Protein AF-A0A350I922-F1 (afdb_monomer_lite)

pLDDT: mean 71.96, std 15.29, range [31.44, 90.5]

Sequence (121 aa):
MNKIKLVAIILGLYGSNLAAQWDTKIIQKDSLYEVKLTETSDAYSIMIVYDGMIKEKAEEIKDSLDLIYNSKNNQLEEDFEMYNQEVEILSQQLKEAKAGKRKIERRIKRRDEKKVAKANK

Structure (mmCIF, N/CA/C/O backbone):
data_AF-A0A350I922-F1
#
_entry.id   AF-A0A350I922-F1
#
loop_
_atom_site.group_PDB
_atom_site.id
_atom_site.type_symbol
_atom_site.label_atom_id
_atom_site.label_alt_id
_atom_site.label_comp_id
_atom_site.label_asym_id
_atom_site.label_entity_id
_atom_site.label_seq_id
_atom_site.pdbx_PDB_ins_code
_atom_site.Cartn_x
_atom_site.Cartn_y
_atom_site.Cartn_z
_atom_site.occupancy
_atom_site.B_iso_or_equiv
_atom_site.auth_seq_id
_atom_site.auth_comp_id
_atom_site.auth_asym_id
_atom_site.auth_atom_id
_atom_site.pdbx_PDB_model_num
ATOM 1 N N . MET A 1 1 ? -26.116 -20.624 21.429 1.00 39.97 1 MET A N 1
ATOM 2 C CA . MET A 1 1 ? -24.954 -21.373 20.890 1.00 39.97 1 MET A CA 1
ATOM 3 C C . MET A 1 1 ? -24.820 -21.046 19.404 1.00 39.97 1 MET A C 1
ATOM 5 O O . MET A 1 1 ? -25.851 -20.991 18.753 1.00 39.97 1 MET A O 1
ATOM 9 N N . ASN A 1 2 ? -23.596 -20.817 18.905 1.00 34.28 2 ASN A N 1
ATOM 10 C CA . ASN A 1 2 ? -23.211 -20.421 17.526 1.00 34.28 2 ASN A CA 1
ATOM 11 C C . ASN A 1 2 ? -23.088 -18.915 17.194 1.00 34.28 2 ASN A C 1
ATOM 13 O O . ASN A 1 2 ? -23.556 -18.481 16.151 1.00 34.28 2 ASN A O 1
ATOM 17 N N . LYS A 1 3 ? -22.364 -18.131 18.008 1.00 38.25 3 LYS A N 1
ATOM 18 C CA . LYS A 1 3 ? -21.809 -16.826 17.568 1.00 38.25 3 LYS A CA 1
ATOM 19 C C . LYS A 1 3 ? -20.273 -16.797 17.439 1.00 38.25 3 LYS A C 1
ATOM 21 O O . LYS A 1 3 ? -19.710 -15.782 17.068 1.00 38.25 3 LYS A O 1
ATOM 26 N N . ILE A 1 4 ? -19.590 -17.921 17.685 1.00 36.34 4 ILE A N 1
ATOM 27 C CA . ILE A 1 4 ? -18.111 -17.993 17.724 1.00 36.34 4 ILE A CA 1
ATOM 28 C C . ILE A 1 4 ? -17.491 -18.368 16.355 1.00 36.34 4 ILE A C 1
ATOM 30 O O . ILE A 1 4 ? -16.286 -18.268 16.163 1.00 36.34 4 ILE A O 1
ATOM 34 N N . LYS A 1 5 ? -18.291 -18.739 15.343 1.00 31.44 5 LYS A N 1
ATOM 35 C CA . LYS A 1 5 ? -17.761 -19.207 14.044 1.00 31.44 5 LYS A CA 1
ATOM 36 C C . LYS A 1 5 ? -17.341 -18.108 13.052 1.00 31.44 5 LYS A C 1
ATOM 38 O O . LYS A 1 5 ? -16.814 -18.450 12.001 1.00 31.44 5 LYS A O 1
ATOM 43 N N . LEU A 1 6 ? -17.529 -16.820 13.357 1.00 41.19 6 LEU A N 1
ATOM 44 C CA . LEU A 1 6 ? -17.232 -15.743 12.397 1.00 41.19 6 LEU A CA 1
ATOM 45 C C . LEU A 1 6 ? -15.799 -15.184 12.484 1.00 41.19 6 LEU A C 1
ATOM 47 O O . LEU A 1 6 ? -15.370 -14.485 11.575 1.00 41.19 6 LEU A O 1
ATOM 51 N N . VAL A 1 7 ? -15.040 -15.516 13.535 1.00 41.34 7 VAL A N 1
ATOM 52 C CA . VAL A 1 7 ? -13.685 -14.966 13.753 1.00 41.34 7 VAL A CA 1
ATOM 53 C C . VAL A 1 7 ? -12.656 -15.563 12.780 1.00 41.34 7 VAL A C 1
ATOM 55 O O . VAL A 1 7 ? -11.724 -14.884 12.366 1.00 41.34 7 VAL A O 1
ATOM 58 N N . ALA A 1 8 ? -12.853 -16.809 12.336 1.00 35.12 8 ALA A N 1
ATOM 59 C CA . ALA A 1 8 ? -11.909 -17.495 11.449 1.00 35.12 8 ALA A CA 1
ATOM 60 C C . ALA A 1 8 ? -12.021 -17.086 9.967 1.00 35.12 8 ALA A C 1
ATOM 62 O O . ALA A 1 8 ? -11.084 -17.301 9.206 1.00 35.12 8 ALA A O 1
ATOM 63 N N . ILE A 1 9 ? -13.141 -16.485 9.546 1.00 38.31 9 ILE A N 1
ATOM 64 C CA . ILE A 1 9 ? -13.348 -16.074 8.144 1.00 38.31 9 ILE A CA 1
ATOM 65 C C . ILE A 1 9 ? -12.682 -14.718 7.857 1.00 38.31 9 ILE A C 1
ATOM 67 O O . ILE A 1 9 ? -12.364 -14.419 6.709 1.00 38.31 9 ILE A O 1
ATOM 71 N N . ILE A 1 10 ? -12.373 -13.937 8.896 1.00 45.19 10 ILE A N 1
ATOM 72 C CA . ILE A 1 10 ? -11.740 -12.620 8.758 1.00 45.19 10 ILE A CA 1
ATOM 73 C C . ILE A 1 10 ? -10.307 -12.755 8.211 1.00 45.19 10 ILE A C 1
ATOM 75 O O . ILE A 1 10 ? -9.912 -11.950 7.382 1.00 45.19 10 ILE A O 1
ATOM 79 N N . LEU A 1 11 ? -9.585 -13.843 8.527 1.00 43.09 11 LEU A N 1
ATOM 80 C CA . LEU A 1 11 ? -8.253 -14.153 7.969 1.00 43.09 11 LEU A CA 1
ATOM 81 C C . LEU A 1 11 ? -8.232 -14.527 6.477 1.00 43.09 11 LEU A C 1
ATOM 83 O O . LEU A 1 11 ? -7.165 -14.509 5.872 1.00 43.09 11 LEU A O 1
ATOM 87 N N . GLY A 1 12 ? -9.382 -14.836 5.869 1.00 38.31 12 GLY A N 1
ATOM 88 C CA . GLY A 1 12 ? -9.463 -15.307 4.481 1.00 38.31 12 GLY A CA 1
ATOM 89 C C . GLY A 1 12 ? -9.820 -14.245 3.437 1.00 38.31 12 GLY A C 1
ATOM 90 O O . GLY A 1 12 ? -9.725 -14.530 2.248 1.00 38.31 12 GLY A O 1
ATOM 91 N N . LEU A 1 13 ? -10.233 -13.042 3.853 1.00 43.31 13 LEU A N 1
ATOM 92 C CA . LEU A 1 13 ? -10.665 -11.958 2.953 1.00 43.31 13 LEU A CA 1
ATOM 93 C C . LEU A 1 13 ? -9.639 -10.820 2.827 1.00 43.31 13 LEU A C 1
ATOM 95 O O . LEU A 1 13 ? -9.957 -9.774 2.270 1.00 43.31 13 LEU A O 1
ATOM 99 N N . TYR A 1 14 ? -8.403 -11.027 3.294 1.00 47.88 14 TYR A N 1
ATOM 100 C CA . TYR A 1 14 ? -7.290 -10.079 3.164 1.00 47.88 14 TYR A CA 1
ATOM 101 C C . TYR A 1 14 ? -6.746 -10.051 1.724 1.00 47.88 14 TYR A C 1
ATOM 103 O O . TYR A 1 14 ? -5.622 -10.459 1.438 1.00 47.88 14 TYR A O 1
ATOM 111 N N . GLY A 1 15 ? -7.594 -9.621 0.793 1.00 41.69 15 GLY A N 1
ATOM 112 C CA . GLY A 1 15 ? -7.279 -9.447 -0.614 1.00 41.69 15 GLY A CA 1
ATOM 113 C C . GLY A 1 15 ? -6.962 -7.991 -0.944 1.00 41.69 15 GLY A C 1
ATOM 114 O O . GLY A 1 15 ? -7.857 -7.190 -1.184 1.00 41.69 15 GLY A O 1
ATOM 115 N N . SER A 1 16 ? -5.671 -7.702 -1.109 1.00 43.81 16 SER A N 1
ATOM 116 C CA . SER A 1 16 ? -5.138 -6.847 -2.188 1.00 43.81 16 SER A CA 1
ATOM 117 C C . SER A 1 16 ? -5.396 -5.329 -2.222 1.00 43.81 16 SER A C 1
ATOM 119 O O . SER A 1 16 ? -5.010 -4.717 -3.215 1.00 43.81 16 SER A O 1
ATOM 121 N N . ASN A 1 17 ? -5.938 -4.677 -1.189 1.00 47.31 17 ASN A N 1
ATOM 122 C CA . ASN A 1 17 ? -6.054 -3.209 -1.204 1.00 47.31 17 ASN A CA 1
ATOM 123 C C . ASN A 1 17 ? -4.970 -2.529 -0.364 1.00 47.31 17 ASN A C 1
ATOM 125 O O . ASN A 1 17 ? -5.038 -2.455 0.858 1.00 47.31 17 ASN A O 1
ATOM 129 N N . LEU A 1 18 ? -3.979 -1.993 -1.071 1.00 50.19 18 LEU A N 1
ATOM 130 C CA . LEU A 1 18 ? -2.792 -1.319 -0.542 1.00 50.19 18 LEU A CA 1
ATOM 131 C C . LEU A 1 18 ? -3.076 0.012 0.195 1.00 50.19 18 LEU A C 1
ATOM 133 O O . LEU A 1 18 ? -2.155 0.615 0.731 1.00 50.19 18 LEU A O 1
ATOM 137 N N . ALA A 1 19 ? -4.335 0.460 0.228 1.00 52.69 19 ALA A N 1
ATOM 138 C CA . ALA A 1 19 ? -4.786 1.700 0.868 1.00 52.69 19 ALA A CA 1
ATOM 139 C C . ALA A 1 19 ? -5.855 1.463 1.954 1.00 52.69 19 ALA A C 1
ATOM 141 O O . ALA A 1 19 ? -6.611 2.373 2.287 1.00 52.69 19 ALA A O 1
ATOM 142 N N . ALA A 1 20 ? -5.976 0.238 2.477 1.00 59.56 20 ALA A N 1
ATOM 143 C CA . ALA A 1 20 ? -6.940 -0.054 3.532 1.00 59.56 20 ALA A CA 1
ATOM 144 C C . ALA A 1 20 ? -6.588 0.720 4.819 1.00 59.56 20 ALA A C 1
ATOM 146 O O . ALA A 1 20 ? -5.627 0.386 5.512 1.00 59.56 20 ALA A O 1
ATOM 147 N N . GLN A 1 21 ? -7.372 1.752 5.142 1.00 67.81 21 GLN A N 1
ATOM 148 C CA . GLN A 1 21 ? -7.256 2.505 6.389 1.00 67.81 21 GLN A CA 1
ATOM 149 C C . GLN A 1 21 ? -8.142 1.865 7.461 1.00 67.81 21 GLN A C 1
ATOM 151 O O . GLN A 1 21 ? -9.340 1.655 7.247 1.00 67.81 21 GLN A O 1
ATOM 156 N N . TRP A 1 22 ? -7.552 1.582 8.622 1.00 72.56 22 TRP A N 1
ATOM 157 C CA . TRP A 1 22 ? -8.232 0.957 9.755 1.00 72.56 22 TRP A CA 1
ATOM 158 C C . TRP A 1 22 ? -8.534 1.992 10.844 1.00 72.56 22 TRP A C 1
ATOM 160 O O . TRP A 1 22 ? -7.672 2.792 11.200 1.00 72.56 22 TRP A O 1
ATOM 170 N N . ASP A 1 23 ? -9.759 1.976 11.372 1.00 77.62 23 ASP A N 1
ATOM 171 C CA . ASP A 1 23 ? -10.200 2.823 12.488 1.00 77.62 23 ASP A CA 1
ATOM 172 C C . ASP A 1 23 ? -10.910 1.972 13.547 1.00 77.62 23 ASP A C 1
ATOM 174 O O . ASP A 1 23 ? -11.892 1.279 13.248 1.00 77.62 23 ASP A O 1
ATOM 178 N N . THR A 1 24 ? -10.422 2.043 14.788 1.00 77.56 24 THR A N 1
ATOM 179 C CA . THR A 1 24 ? -10.970 1.309 15.934 1.00 77.56 24 THR A CA 1
ATOM 180 C C . THR A 1 24 ? -11.626 2.277 16.917 1.00 77.56 24 THR A C 1
ATOM 182 O O . THR A 1 24 ? -10.987 3.187 17.445 1.00 77.56 24 THR A O 1
ATOM 185 N N . LYS A 1 25 ? -12.909 2.065 17.226 1.00 81.56 25 LYS A N 1
ATOM 186 C CA . LYS A 1 25 ? -13.694 2.917 18.134 1.00 81.56 25 LYS A CA 1
ATOM 187 C C . LYS A 1 25 ? -14.404 2.102 19.202 1.00 81.56 25 LYS A C 1
ATOM 189 O O . LYS A 1 25 ? -15.034 1.096 18.898 1.00 81.56 25 LYS A O 1
ATOM 194 N N . ILE A 1 26 ? -14.374 2.588 20.440 1.00 81.56 26 ILE A N 1
ATOM 195 C CA . ILE A 1 26 ? -15.194 2.058 21.534 1.00 81.56 26 ILE A CA 1
ATOM 196 C C . ILE A 1 26 ? -16.466 2.901 21.641 1.00 81.56 26 ILE A C 1
ATOM 198 O O . ILE A 1 26 ? -16.405 4.129 21.646 1.00 81.56 26 ILE A O 1
ATOM 202 N N . ILE A 1 27 ? -17.621 2.249 21.738 1.00 84.44 27 ILE A N 1
ATOM 203 C CA . ILE A 1 27 ? -18.927 2.891 21.888 1.00 84.44 27 ILE A CA 1
ATOM 204 C C . ILE A 1 27 ? -19.608 2.322 23.123 1.00 84.44 27 ILE A C 1
ATOM 206 O O . ILE A 1 27 ? -19.756 1.112 23.251 1.00 84.44 27 ILE A O 1
ATOM 210 N N . GLN A 1 28 ? -20.049 3.192 24.025 1.00 81.00 28 GLN A N 1
ATOM 211 C CA . GLN A 1 28 ? -20.859 2.778 25.163 1.00 81.00 28 GLN A CA 1
ATOM 212 C C . GLN A 1 28 ? -22.328 2.648 24.737 1.00 81.00 28 GLN A C 1
ATOM 214 O O . GLN A 1 28 ? -22.899 3.585 24.177 1.00 81.00 28 GLN A O 1
ATOM 219 N N . LYS A 1 29 ? -22.942 1.501 25.032 1.00 78.94 29 LYS A N 1
ATOM 220 C CA . LYS A 1 29 ? -24.389 1.283 24.962 1.00 78.94 29 LYS A CA 1
ATOM 221 C C . LYS A 1 29 ? -24.893 0.805 26.313 1.00 78.94 29 LYS A C 1
ATOM 223 O O . LYS A 1 29 ? -24.559 -0.289 26.764 1.00 78.94 29 LYS A O 1
ATOM 228 N N . ASP A 1 30 ? -25.718 1.633 26.939 1.00 81.75 30 ASP A N 1
ATOM 229 C CA . ASP A 1 30 ? -26.249 1.404 28.280 1.00 81.75 30 ASP A CA 1
ATOM 230 C C . ASP A 1 30 ? -25.112 1.162 29.297 1.00 81.75 30 ASP A C 1
ATOM 232 O O . ASP A 1 30 ? -24.338 2.074 29.610 1.00 81.75 30 ASP A O 1
ATOM 236 N N . SER A 1 31 ? -24.987 -0.071 29.796 1.00 77.19 31 SER A N 1
ATOM 237 C CA . SER A 1 31 ? -23.960 -0.511 30.754 1.00 77.19 31 SER A CA 1
ATOM 238 C C . SER A 1 31 ? -22.837 -1.341 30.124 1.00 77.19 31 SER A C 1
ATOM 240 O O . SER A 1 31 ? -21.956 -1.817 30.837 1.00 77.19 31 SER A O 1
ATOM 242 N N . LEU A 1 32 ? -22.876 -1.548 28.807 1.00 80.88 32 LEU A N 1
ATOM 243 C CA . LEU A 1 32 ? -21.912 -2.349 28.063 1.00 80.88 32 LEU A CA 1
ATOM 244 C C . LEU A 1 32 ? -21.196 -1.499 27.011 1.00 80.88 32 LEU A C 1
ATOM 246 O O . LEU A 1 32 ? -21.636 -0.416 26.626 1.00 80.88 32 LEU A O 1
ATOM 250 N N . TYR A 1 33 ? -20.064 -2.006 26.550 1.00 81.00 33 TYR A N 1
ATOM 251 C CA . TYR A 1 33 ? -19.219 -1.384 25.546 1.00 81.00 33 TYR A CA 1
ATOM 252 C C . TYR A 1 33 ? -19.203 -2.248 24.285 1.00 81.00 33 TYR A C 1
ATOM 254 O O . TYR A 1 33 ? -19.290 -3.477 24.342 1.00 81.00 33 TYR A O 1
ATOM 262 N N . GLU A 1 34 ? -19.114 -1.585 23.141 1.00 81.94 34 GLU A N 1
ATOM 263 C CA . GLU A 1 34 ? -18.947 -2.177 21.821 1.00 81.94 34 GLU A CA 1
ATOM 264 C C . GLU A 1 34 ? -17.622 -1.692 21.234 1.00 81.94 34 GLU A C 1
ATOM 266 O O . GLU A 1 34 ? -17.305 -0.506 21.332 1.00 81.94 34 GLU A O 1
ATOM 271 N N . VAL A 1 35 ? -16.868 -2.578 20.586 1.00 75.12 35 VAL A N 1
ATOM 272 C CA . VAL A 1 35 ? -15.699 -2.193 19.785 1.00 75.12 35 VAL A CA 1
ATOM 273 C C . VAL A 1 35 ? -16.086 -2.280 18.320 1.00 75.12 35 VAL A C 1
ATOM 275 O O . VAL A 1 35 ? -16.504 -3.334 17.840 1.00 75.12 35 VAL A O 1
ATOM 278 N N . LYS A 1 36 ? -15.960 -1.167 17.606 1.00 78.62 36 LYS A N 1
ATOM 279 C CA . LYS A 1 36 ? -16.164 -1.083 16.165 1.00 78.62 36 LYS A CA 1
ATOM 280 C C . LYS A 1 36 ? -14.825 -0.966 15.474 1.00 78.62 36 LYS A C 1
ATOM 282 O O . LYS A 1 36 ? -14.071 -0.041 15.752 1.00 78.62 36 LYS A O 1
ATOM 287 N N . LEU A 1 37 ? -14.585 -1.878 14.550 1.00 76.12 37 LEU A N 1
ATOM 288 C CA . LEU A 1 37 ? -13.458 -1.846 13.641 1.00 76.12 37 LEU A CA 1
ATOM 289 C C . LEU A 1 37 ? -13.985 -1.548 12.241 1.00 76.12 37 LEU A C 1
ATOM 291 O O . LEU A 1 37 ? -14.870 -2.255 11.751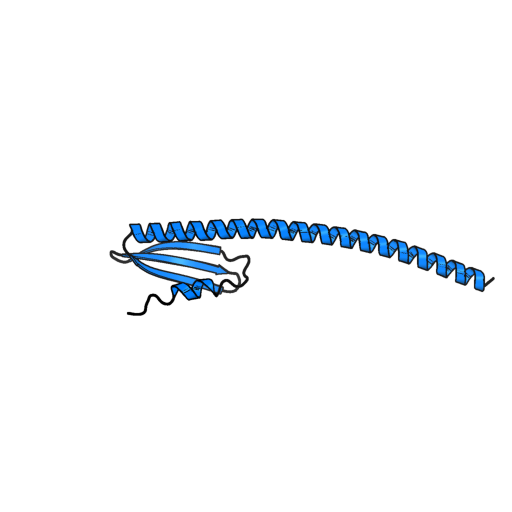 1.00 76.12 37 LEU A O 1
ATOM 295 N N . THR A 1 38 ? -13.447 -0.507 11.620 1.00 77.62 38 THR A N 1
ATOM 296 C CA . THR A 1 38 ? -13.801 -0.108 10.258 1.00 77.62 38 THR A CA 1
ATOM 297 C C . THR A 1 38 ? -12.572 -0.218 9.370 1.00 77.62 38 THR A C 1
ATOM 299 O O . THR A 1 38 ? -11.569 0.435 9.637 1.00 77.62 38 THR A O 1
ATOM 302 N N . GLU A 1 39 ? -12.663 -1.023 8.317 1.00 74.12 39 GLU A N 1
ATOM 303 C CA . GLU A 1 39 ? -11.713 -1.046 7.207 1.00 74.12 39 GLU A CA 1
ATOM 304 C C . GLU A 1 39 ? -12.292 -0.192 6.084 1.00 74.12 39 GLU A C 1
ATOM 306 O O . GLU A 1 39 ? -13.387 -0.477 5.593 1.00 74.12 39 GLU A O 1
ATOM 311 N N . THR A 1 40 ? -11.583 0.857 5.681 1.00 69.06 40 THR A N 1
ATOM 312 C CA . THR A 1 40 ? -11.966 1.695 4.543 1.00 69.06 40 THR A CA 1
ATOM 313 C C . THR A 1 40 ? -10.973 1.470 3.418 1.00 69.06 40 THR A C 1
ATOM 315 O O . THR A 1 40 ? -9.788 1.731 3.590 1.00 69.06 40 THR A O 1
ATOM 318 N N . SER A 1 41 ? -11.454 0.998 2.271 1.00 66.25 41 SER A N 1
ATOM 319 C CA . SER A 1 41 ? -10.683 0.921 1.029 1.00 66.25 41 SER A CA 1
ATOM 320 C C . SER A 1 41 ? -11.376 1.721 -0.072 1.00 66.25 41 SER A C 1
ATOM 322 O O . SER A 1 41 ? -12.564 2.033 0.038 1.00 66.25 41 SER A O 1
ATOM 324 N N . ASP A 1 42 ? -10.664 1.984 -1.168 1.00 59.34 42 ASP A N 1
ATOM 325 C CA . ASP A 1 42 ? -11.203 2.691 -2.340 1.00 59.34 42 ASP A CA 1
ATOM 326 C C . ASP A 1 42 ? -12.438 2.008 -2.963 1.00 59.34 42 ASP A C 1
ATOM 328 O O . ASP A 1 42 ? -13.222 2.653 -3.658 1.00 59.34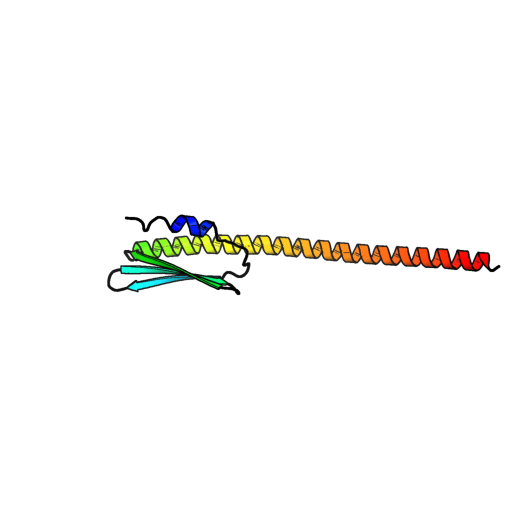 42 ASP A O 1
ATOM 332 N N . ALA A 1 43 ? -12.624 0.704 -2.725 1.00 55.94 43 ALA A N 1
ATOM 333 C CA . ALA A 1 43 ? -13.676 -0.100 -3.346 1.00 55.94 43 ALA A CA 1
ATOM 334 C C . ALA A 1 43 ? -14.819 -0.487 -2.391 1.00 55.94 43 ALA A C 1
ATOM 336 O O . ALA A 1 43 ? -15.937 -0.741 -2.842 1.00 55.94 43 ALA A O 1
ATOM 337 N N . TYR A 1 44 ? -14.555 -0.577 -1.087 1.00 55.53 44 TYR A N 1
ATOM 338 C CA . TYR A 1 44 ? -15.535 -1.018 -0.094 1.00 55.53 44 TYR A CA 1
ATOM 339 C C . TYR A 1 44 ? -15.142 -0.593 1.325 1.00 55.53 44 TYR A C 1
ATOM 341 O O . TYR A 1 44 ? -13.962 -0.397 1.627 1.00 55.53 44 TYR A O 1
ATOM 349 N N . SER A 1 45 ? -16.135 -0.540 2.218 1.00 60.31 45 SER A N 1
ATOM 350 C CA . SER A 1 45 ? -15.921 -0.412 3.663 1.00 60.31 45 SER A CA 1
ATOM 351 C C . SER A 1 45 ? -16.468 -1.636 4.398 1.00 60.31 45 SER A C 1
ATOM 353 O O . SER A 1 45 ? -17.640 -1.979 4.233 1.00 60.31 45 SER A O 1
ATOM 355 N N . ILE A 1 46 ? -15.638 -2.286 5.217 1.00 69.62 46 ILE A N 1
ATOM 356 C CA . ILE A 1 46 ? -16.044 -3.403 6.085 1.00 69.62 46 ILE A CA 1
ATOM 357 C C . ILE A 1 46 ? -16.146 -2.888 7.520 1.00 69.62 46 ILE A C 1
ATOM 359 O O . ILE A 1 46 ? -15.232 -2.241 8.021 1.00 69.62 46 ILE A O 1
ATOM 363 N N . MET A 1 47 ? -17.258 -3.193 8.196 1.00 70.81 47 MET A N 1
ATOM 364 C CA . MET A 1 47 ? -17.463 -2.875 9.610 1.00 70.81 47 MET A CA 1
ATOM 365 C C . MET A 1 47 ? -17.644 -4.162 10.412 1.00 70.81 47 MET A C 1
ATOM 367 O O . MET A 1 47 ? -18.568 -4.935 10.155 1.00 70.81 47 MET A O 1
ATOM 371 N N . ILE A 1 48 ? -16.791 -4.363 11.413 1.00 71.88 48 ILE A N 1
ATOM 372 C CA . ILE A 1 48 ? -16.889 -5.461 12.378 1.00 71.88 48 ILE A CA 1
ATOM 373 C C . ILE A 1 48 ? -17.247 -4.862 13.737 1.00 71.88 48 ILE A C 1
ATOM 375 O O . ILE A 1 48 ? -16.619 -3.905 14.190 1.00 71.88 48 ILE A O 1
ATOM 379 N N . VAL A 1 49 ? -18.272 -5.419 14.384 1.00 71.31 49 VAL A N 1
ATOM 380 C CA . VAL A 1 49 ? -18.745 -4.973 15.699 1.00 71.31 49 VAL A CA 1
ATOM 381 C C . VAL A 1 49 ? -18.588 -6.111 16.696 1.00 71.31 49 VAL A C 1
ATOM 383 O O . VAL A 1 49 ? -19.167 -7.181 16.517 1.00 71.31 49 VAL A O 1
ATOM 386 N N . TYR A 1 50 ? -17.821 -5.860 17.751 1.00 76.19 50 TYR A N 1
ATOM 387 C CA . TYR A 1 50 ? -17.745 -6.709 18.932 1.00 76.19 50 TYR A CA 1
ATOM 388 C C . TYR A 1 50 ? -18.687 -6.115 19.977 1.00 76.19 50 TYR A C 1
ATOM 390 O O . TYR A 1 50 ? -18.464 -4.990 20.425 1.00 76.19 50 TYR A O 1
ATOM 398 N N . ASP A 1 51 ? -19.759 -6.823 20.321 1.00 73.81 51 ASP A N 1
ATOM 399 C CA . ASP A 1 51 ? -20.843 -6.314 21.157 1.00 73.81 51 ASP A CA 1
ATOM 400 C C . ASP A 1 51 ? -20.805 -6.855 22.593 1.00 73.81 51 ASP A C 1
ATOM 402 O O . ASP A 1 51 ? -20.352 -7.965 22.865 1.00 73.81 51 ASP A O 1
ATOM 406 N N . GLY A 1 52 ? -21.315 -6.046 23.525 1.00 73.50 52 GLY A N 1
ATOM 407 C CA . GLY A 1 52 ? -21.700 -6.510 24.854 1.00 73.50 52 GLY A CA 1
ATOM 408 C C . GLY A 1 52 ? -20.547 -6.919 25.772 1.00 73.50 52 GLY A C 1
ATOM 409 O O . GLY A 1 52 ? -20.554 -8.031 26.297 1.00 73.50 52 GLY A O 1
ATOM 410 N N . MET A 1 53 ? -19.585 -6.028 26.018 1.00 83.94 53 MET A N 1
ATOM 411 C CA . MET A 1 53 ? -18.486 -6.290 26.958 1.00 83.94 53 MET A CA 1
ATOM 412 C C . MET A 1 53 ? -18.333 -5.208 28.030 1.00 83.94 53 MET A C 1
ATOM 414 O O . MET A 1 53 ? -18.876 -4.112 27.919 1.00 83.94 53 MET A O 1
ATOM 418 N N . ILE A 1 54 ? -17.587 -5.522 29.087 1.00 83.12 54 ILE A N 1
ATOM 419 C CA . ILE A 1 54 ? -17.171 -4.534 30.089 1.00 83.12 54 ILE A CA 1
ATOM 420 C C . ILE A 1 54 ? -16.076 -3.626 29.519 1.00 83.12 54 ILE A C 1
ATOM 422 O O . ILE A 1 54 ? -15.345 -4.026 28.612 1.00 83.12 54 ILE A O 1
ATOM 426 N N . LYS A 1 55 ? -15.949 -2.416 30.070 1.00 79.94 55 LYS A N 1
ATOM 427 C CA . LYS A 1 55 ? -15.044 -1.372 29.565 1.00 79.94 55 LYS A CA 1
ATOM 428 C C . LYS A 1 55 ? -13.606 -1.857 29.373 1.00 79.94 55 LYS A C 1
ATOM 430 O O . LYS A 1 55 ? -13.063 -1.711 28.286 1.00 79.94 55 LYS A O 1
ATOM 435 N N . GLU A 1 56 ? -13.039 -2.485 30.400 1.00 82.19 56 GLU A N 1
ATOM 436 C CA . GLU A 1 56 ? -11.662 -3.000 30.392 1.00 82.19 56 GLU A CA 1
ATOM 437 C C . GLU A 1 56 ? -11.437 -3.965 29.225 1.00 82.19 56 GLU A C 1
ATOM 439 O O . GLU A 1 56 ? -10.428 -3.895 28.529 1.00 82.19 56 GLU A O 1
ATOM 444 N N . LYS A 1 57 ? -12.428 -4.818 28.930 1.00 75.94 57 LYS A N 1
ATOM 445 C CA . LYS A 1 57 ? -12.316 -5.767 27.824 1.00 75.94 57 LYS A CA 1
ATOM 446 C C . LYS A 1 57 ? -12.402 -5.094 26.455 1.00 75.94 57 LYS A C 1
ATOM 448 O O . LYS A 1 57 ? -11.749 -5.547 25.517 1.00 75.94 57 LYS A O 1
ATOM 453 N N . ALA A 1 58 ? -13.189 -4.025 26.340 1.00 76.12 58 ALA A N 1
ATOM 454 C CA . ALA A 1 58 ? -13.251 -3.219 25.124 1.00 76.12 58 ALA A CA 1
ATOM 455 C C . ALA A 1 58 ? -11.924 -2.494 24.859 1.00 76.12 58 ALA A C 1
ATOM 457 O O . ALA A 1 58 ? -11.485 -2.438 23.712 1.00 76.12 58 ALA A O 1
ATOM 458 N N . GLU A 1 59 ? -11.277 -1.986 25.910 1.00 80.62 59 GLU A N 1
ATOM 459 C CA . GLU A 1 59 ? -9.958 -1.349 25.832 1.00 80.62 59 GLU A CA 1
ATOM 460 C C . GLU A 1 59 ? -8.875 -2.355 25.415 1.00 80.62 59 GLU A C 1
ATOM 462 O O . GLU A 1 59 ? -8.182 -2.110 24.432 1.00 80.62 59 GLU A O 1
ATOM 467 N N . GLU A 1 60 ? -8.813 -3.541 26.036 1.00 78.06 60 GLU A N 1
ATOM 468 C CA . GLU A 1 60 ? -7.867 -4.601 25.640 1.00 78.06 60 GLU A CA 1
ATOM 469 C C . GLU A 1 60 ? -8.011 -5.020 24.169 1.00 78.06 60 GLU A C 1
ATOM 471 O O . GLU A 1 60 ? -7.017 -5.236 23.468 1.00 78.06 60 GLU A O 1
ATOM 476 N N . ILE A 1 61 ? -9.255 -5.178 23.699 1.00 78.88 61 ILE A N 1
ATOM 477 C CA . ILE A 1 61 ? -9.529 -5.543 22.306 1.00 78.88 61 ILE A CA 1
ATOM 478 C C . ILE A 1 61 ? -9.089 -4.413 21.379 1.00 78.88 61 ILE A C 1
ATOM 480 O O . ILE A 1 61 ? -8.429 -4.692 20.381 1.00 78.88 61 ILE A O 1
ATOM 484 N N . LYS A 1 62 ? -9.409 -3.156 21.706 1.00 80.56 62 LYS A N 1
ATOM 485 C CA . LYS A 1 62 ? -8.970 -2.006 20.912 1.00 80.56 62 LYS A CA 1
ATOM 486 C C . LYS A 1 62 ? -7.444 -1.957 20.815 1.00 80.56 62 LYS A C 1
ATOM 488 O O . LYS A 1 62 ? -6.928 -1.891 19.706 1.00 80.56 62 LYS A O 1
ATOM 493 N N . ASP A 1 63 ? -6.735 -2.046 21.934 1.00 77.31 63 ASP A N 1
ATOM 494 C CA . ASP A 1 63 ? -5.273 -1.936 21.945 1.00 77.31 63 ASP A CA 1
ATOM 495 C C . ASP A 1 63 ? -4.608 -3.079 21.167 1.00 77.31 63 ASP A C 1
ATOM 497 O O . ASP A 1 63 ? -3.640 -2.865 20.437 1.00 77.31 63 ASP A O 1
ATOM 501 N N . SER A 1 64 ? -5.165 -4.290 21.261 1.00 76.94 64 SER A N 1
ATOM 502 C CA . SER A 1 64 ? -4.693 -5.447 20.492 1.00 76.94 64 SER A CA 1
ATOM 503 C C . SER A 1 64 ? -4.901 -5.262 18.987 1.00 76.94 64 SER A C 1
ATOM 505 O O . SER A 1 64 ? -4.018 -5.601 18.199 1.00 76.94 64 SER A O 1
ATOM 507 N N . LEU A 1 65 ? -6.056 -4.725 18.582 1.00 76.56 65 LEU A N 1
ATOM 508 C CA . LEU A 1 65 ? -6.343 -4.419 17.181 1.00 76.56 65 LEU A CA 1
ATOM 509 C C . LEU A 1 65 ? -5.393 -3.332 16.672 1.00 76.56 65 LEU A C 1
ATOM 511 O O . LEU A 1 65 ? -4.742 -3.535 15.650 1.00 76.56 65 LEU A O 1
ATOM 515 N N . ASP A 1 66 ? -5.234 -2.238 17.416 1.00 76.88 66 ASP A N 1
ATOM 516 C CA . ASP A 1 66 ? -4.341 -1.134 17.053 1.00 76.88 66 ASP A CA 1
ATOM 517 C C . ASP A 1 66 ? -2.888 -1.626 16.875 1.00 76.88 66 ASP A C 1
ATOM 519 O O . ASP A 1 66 ? -2.222 -1.268 15.904 1.00 76.88 66 ASP A O 1
ATOM 523 N N . LEU A 1 67 ? -2.404 -2.516 17.751 1.00 76.12 67 LEU A N 1
ATOM 524 C CA . LEU A 1 67 ? -1.081 -3.147 17.635 1.00 76.12 67 LEU A CA 1
ATOM 525 C C . LEU A 1 67 ? -0.921 -3.977 16.356 1.00 76.12 67 LEU A C 1
ATOM 527 O O . LEU A 1 67 ? 0.075 -3.832 15.643 1.00 76.12 67 LEU A O 1
ATOM 531 N N . ILE A 1 68 ? -1.892 -4.845 16.065 1.00 73.62 68 ILE A N 1
ATOM 532 C CA . ILE A 1 68 ? -1.867 -5.714 14.882 1.00 73.62 68 ILE A CA 1
ATOM 533 C C . ILE A 1 68 ? -1.855 -4.869 13.605 1.00 73.62 68 ILE A C 1
ATOM 535 O O . ILE A 1 68 ? -1.058 -5.133 12.701 1.00 73.62 68 ILE A O 1
ATOM 539 N N . TYR A 1 69 ? -2.700 -3.840 13.538 1.00 70.12 69 TYR A N 1
ATOM 540 C CA . TYR A 1 69 ? -2.819 -3.003 12.347 1.00 70.12 69 TYR A CA 1
ATOM 541 C C . TYR A 1 69 ? -1.615 -2.095 12.144 1.00 70.12 69 TYR A C 1
ATOM 543 O O . TYR A 1 69 ? -1.101 -2.040 11.030 1.00 70.12 69 TYR A O 1
ATOM 551 N N . ASN A 1 70 ? -1.097 -1.469 13.202 1.00 74.06 70 ASN A N 1
ATOM 552 C CA . ASN A 1 70 ? 0.118 -0.659 13.102 1.00 74.06 70 ASN A CA 1
ATOM 553 C C . ASN A 1 70 ? 1.312 -1.500 12.638 1.00 74.06 70 ASN A C 1
ATOM 555 O O . ASN A 1 70 ? 2.042 -1.099 11.735 1.00 74.06 70 ASN A O 1
ATOM 559 N N . SER A 1 71 ? 1.481 -2.707 13.190 1.00 72.69 71 SER A N 1
ATOM 560 C CA . SER A 1 71 ? 2.545 -3.613 12.747 1.00 72.69 71 SER A CA 1
ATOM 561 C C . SER A 1 71 ? 2.405 -3.996 11.275 1.00 72.69 71 SER A C 1
ATOM 563 O O . SER A 1 71 ? 3.416 -4.141 10.591 1.00 72.69 71 SER A O 1
ATOM 565 N N . LYS A 1 72 ? 1.177 -4.192 10.787 1.00 69.00 72 LYS A N 1
ATOM 566 C CA . LYS A 1 72 ? 0.926 -4.550 9.389 1.00 69.00 72 LYS A CA 1
ATOM 567 C C . LYS A 1 72 ? 1.121 -3.380 8.439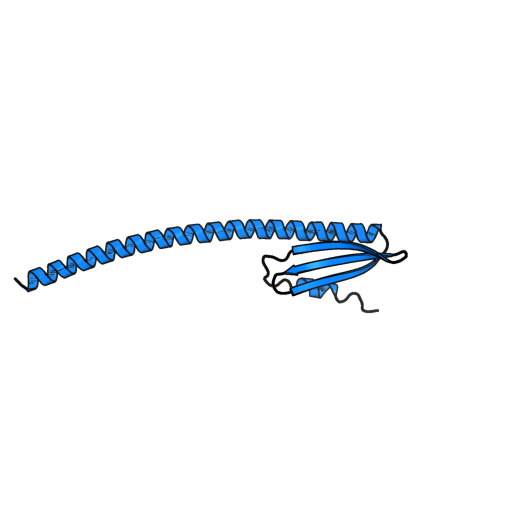 1.00 69.00 72 LYS A C 1
ATOM 569 O O . LYS A 1 72 ? 1.685 -3.590 7.373 1.00 69.00 72 LYS A O 1
ATOM 574 N N . ASN A 1 73 ? 0.703 -2.180 8.831 1.00 69.00 73 ASN A N 1
ATOM 575 C CA . ASN A 1 73 ? 0.913 -0.978 8.036 1.00 69.00 73 ASN A CA 1
ATOM 576 C C . ASN A 1 73 ? 2.408 -0.699 7.852 1.00 69.00 73 ASN A C 1
ATOM 578 O O . ASN A 1 73 ? 2.849 -0.508 6.727 1.00 69.00 73 ASN A O 1
ATOM 582 N N . ASN A 1 74 ? 3.194 -0.799 8.929 1.00 70.25 74 ASN A N 1
ATOM 583 C CA . ASN A 1 74 ? 4.643 -0.605 8.861 1.00 70.25 74 ASN A CA 1
ATOM 584 C C . ASN A 1 74 ? 5.325 -1.650 7.962 1.00 70.25 74 ASN A C 1
ATOM 586 O O . ASN A 1 74 ? 6.161 -1.294 7.143 1.00 70.25 74 ASN A O 1
ATOM 590 N N . GLN A 1 75 ? 4.938 -2.929 8.066 1.00 67.75 75 GLN A N 1
ATOM 591 C CA . GLN A 1 75 ? 5.459 -3.979 7.175 1.00 67.75 75 GLN A CA 1
ATOM 592 C C . GLN A 1 75 ? 5.113 -3.713 5.707 1.00 67.75 75 GLN A C 1
ATOM 594 O O . GLN A 1 75 ? 5.949 -3.902 4.831 1.00 67.75 75 GLN A O 1
ATOM 599 N N . LEU A 1 76 ? 3.881 -3.278 5.437 1.00 67.25 76 LEU A N 1
ATOM 600 C CA . LEU A 1 76 ? 3.442 -2.980 4.079 1.00 67.25 76 LEU A CA 1
ATOM 601 C C . LEU A 1 76 ? 4.199 -1.777 3.500 1.00 67.25 76 LEU A C 1
ATOM 603 O O . LEU A 1 76 ? 4.546 -1.790 2.324 1.00 67.25 76 LEU A O 1
ATOM 607 N N . GLU A 1 77 ? 4.464 -0.759 4.320 1.00 69.31 77 GLU A N 1
ATOM 608 C CA . GLU A 1 77 ? 5.240 0.425 3.945 1.00 69.31 77 GLU A CA 1
ATOM 609 C C . GLU A 1 77 ? 6.701 0.065 3.621 1.00 69.31 77 GLU A C 1
ATOM 611 O O . GLU A 1 77 ? 7.200 0.457 2.566 1.00 69.31 77 GLU A O 1
ATOM 616 N N . GLU A 1 78 ? 7.347 -0.773 4.439 1.00 70.88 78 GLU A N 1
ATOM 617 C CA . GLU A 1 78 ? 8.695 -1.305 4.168 1.00 70.88 78 GLU A CA 1
ATOM 618 C C . GLU A 1 78 ? 8.748 -2.121 2.860 1.00 70.88 78 GLU A C 1
ATOM 620 O O . GLU A 1 78 ? 9.626 -1.904 2.017 1.00 70.88 78 GLU A O 1
ATOM 625 N N . ASP A 1 79 ? 7.781 -3.020 2.644 1.00 68.00 79 ASP A N 1
ATOM 626 C CA . ASP A 1 79 ? 7.685 -3.815 1.413 1.00 68.00 79 ASP A CA 1
ATOM 627 C C . ASP A 1 79 ? 7.495 -2.914 0.179 1.00 68.00 79 ASP A C 1
ATOM 629 O O . ASP A 1 79 ? 8.080 -3.144 -0.885 1.00 68.00 79 ASP A O 1
ATOM 633 N N . PHE A 1 80 ? 6.699 -1.852 0.314 1.00 68.19 80 PHE A N 1
ATOM 634 C CA . PHE A 1 80 ? 6.480 -0.872 -0.743 1.00 68.19 80 PHE A CA 1
ATOM 635 C C . PHE A 1 80 ? 7.735 -0.098 -1.117 1.00 68.19 80 PHE A C 1
ATOM 637 O O . PHE A 1 80 ? 8.005 0.103 -2.307 1.00 68.19 80 PHE A O 1
ATOM 644 N N . GLU A 1 81 ? 8.496 0.352 -0.123 1.00 73.69 81 GLU A N 1
ATOM 645 C CA . GLU A 1 81 ? 9.763 1.034 -0.361 1.00 73.69 81 GLU A CA 1
ATOM 646 C C . GLU A 1 81 ? 10.732 0.132 -1.128 1.00 73.69 81 GLU A C 1
ATOM 648 O O . GLU A 1 81 ? 11.341 0.577 -2.106 1.00 73.69 81 GLU A O 1
ATOM 653 N N . MET A 1 82 ? 10.807 -1.151 -0.766 1.00 74.50 82 MET A N 1
ATOM 654 C CA . MET A 1 82 ? 11.619 -2.126 -1.492 1.00 74.50 82 MET A CA 1
ATOM 655 C C . MET A 1 82 ? 11.176 -2.299 -2.950 1.00 74.50 82 MET A C 1
ATOM 657 O O . MET A 1 82 ? 12.011 -2.232 -3.856 1.00 74.50 82 MET A O 1
ATOM 661 N N . TYR A 1 83 ? 9.877 -2.479 -3.207 1.00 70.25 83 TYR A N 1
ATOM 662 C CA . TYR A 1 83 ? 9.378 -2.613 -4.580 1.00 70.25 83 TYR A CA 1
ATOM 663 C C . TYR A 1 83 ? 9.640 -1.356 -5.416 1.00 70.25 83 TYR A C 1
ATOM 665 O O . TYR A 1 83 ? 10.013 -1.460 -6.587 1.00 70.25 83 TYR A O 1
ATOM 673 N N . ASN A 1 84 ? 9.496 -0.165 -4.830 1.00 73.62 84 ASN A N 1
ATOM 674 C CA . ASN A 1 84 ? 9.798 1.089 -5.520 1.00 73.62 84 ASN A CA 1
ATOM 675 C C . ASN A 1 84 ? 11.276 1.177 -5.928 1.00 73.62 84 ASN A C 1
ATOM 677 O O . ASN A 1 84 ? 11.575 1.559 -7.063 1.00 73.62 84 ASN A O 1
ATOM 681 N N . GLN A 1 85 ? 12.192 0.763 -5.049 1.00 75.81 85 GLN A N 1
ATOM 682 C CA . GLN A 1 85 ? 13.622 0.704 -5.366 1.00 75.81 85 GLN A CA 1
ATOM 683 C C . GLN A 1 85 ? 13.910 -0.281 -6.509 1.00 75.81 85 GLN A C 1
ATOM 685 O O . GLN A 1 85 ? 14.673 0.032 -7.426 1.00 75.81 85 GLN A O 1
ATOM 690 N N . GLU A 1 86 ? 13.273 -1.454 -6.509 1.00 77.88 86 GLU A N 1
ATOM 691 C CA . GLU A 1 86 ? 13.441 -2.441 -7.580 1.00 77.88 86 GLU A CA 1
ATOM 692 C C . GLU A 1 86 ? 12.937 -1.911 -8.934 1.00 77.88 86 GLU A C 1
ATOM 694 O O . GLU A 1 86 ? 13.622 -2.032 -9.958 1.00 77.88 86 GLU A O 1
ATOM 699 N N . VAL A 1 87 ? 11.777 -1.249 -8.946 1.00 78.69 87 VAL A N 1
ATOM 700 C CA . VAL A 1 87 ? 11.218 -0.609 -10.148 1.00 78.69 87 VAL A CA 1
ATOM 701 C C . VAL A 1 87 ? 12.149 0.478 -10.688 1.00 78.69 87 VAL A C 1
ATOM 703 O O . VAL A 1 87 ? 12.324 0.594 -11.909 1.00 78.69 87 VAL A O 1
ATOM 706 N N . GLU A 1 88 ? 12.776 1.264 -9.814 1.00 82.88 88 GLU A N 1
ATOM 707 C CA . GLU A 1 88 ? 13.729 2.299 -10.213 1.00 82.88 88 GLU A CA 1
ATOM 708 C C . GLU A 1 88 ? 14.986 1.696 -10.861 1.00 82.88 88 GLU A C 1
ATOM 710 O O . GLU A 1 88 ? 15.397 2.126 -11.948 1.00 82.88 88 GLU A O 1
ATOM 715 N N . ILE A 1 89 ? 15.539 0.631 -10.271 1.00 87.31 89 ILE A N 1
ATOM 716 C CA . ILE A 1 89 ? 16.687 -0.105 -10.822 1.00 87.31 89 ILE A CA 1
ATOM 717 C C . ILE A 1 89 ? 16.355 -0.671 -12.207 1.00 87.31 89 ILE A C 1
ATOM 719 O O . ILE A 1 89 ? 17.108 -0.461 -13.166 1.00 87.31 89 ILE A O 1
ATOM 723 N N . LEU A 1 90 ? 15.215 -1.351 -12.349 1.00 82.31 90 LEU A N 1
ATOM 724 C CA . LEU A 1 90 ? 14.778 -1.917 -13.627 1.00 82.31 90 LEU A CA 1
ATOM 725 C C . LEU A 1 90 ? 14.550 -0.828 -14.684 1.00 82.31 90 LEU A C 1
ATOM 727 O O . LEU A 1 90 ? 14.912 -0.996 -15.855 1.00 82.31 90 LEU A O 1
ATOM 731 N N . SER A 1 91 ? 14.007 0.320 -14.280 1.00 80.50 91 SER A N 1
ATOM 732 C CA . SER A 1 91 ? 13.803 1.469 -15.167 1.00 80.50 91 SER A CA 1
ATOM 733 C C . SER A 1 91 ? 15.128 2.031 -15.683 1.00 80.50 91 SER A C 1
ATOM 735 O O . SER A 1 91 ? 15.261 2.333 -16.878 1.00 80.50 91 SER A O 1
ATOM 737 N N . GLN A 1 92 ? 16.135 2.120 -14.815 1.00 87.06 92 GLN A N 1
ATOM 738 C CA 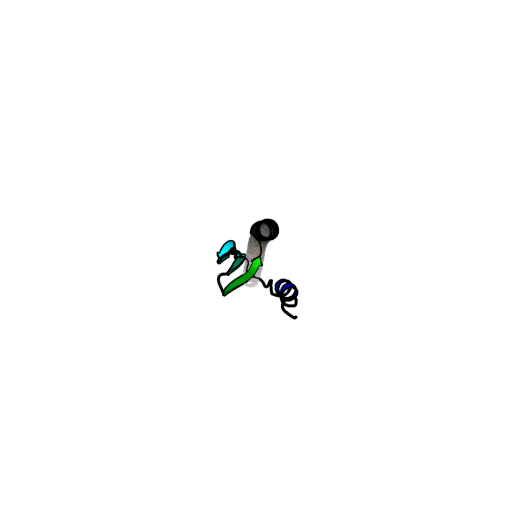. GLN A 1 92 ? 17.475 2.556 -15.190 1.00 87.06 92 GLN A CA 1
ATOM 739 C C . GLN A 1 92 ? 18.154 1.553 -16.139 1.00 87.06 92 GLN A C 1
ATOM 741 O O . GLN A 1 92 ? 18.653 1.950 -17.198 1.00 87.06 92 GLN A O 1
ATOM 746 N N . GLN A 1 93 ? 18.085 0.252 -15.844 1.00 87.75 93 GLN A N 1
ATOM 747 C CA . GLN A 1 93 ? 18.600 -0.800 -16.731 1.00 87.75 93 GLN A CA 1
ATOM 748 C C . GLN A 1 93 ? 17.936 -0.759 -18.114 1.00 87.75 93 GLN A C 1
ATOM 750 O O . GLN A 1 93 ? 18.608 -0.846 -19.147 1.00 87.75 93 GLN A O 1
ATOM 755 N N . LEU A 1 94 ? 16.617 -0.553 -18.170 1.00 87.75 94 LEU A N 1
ATOM 756 C CA . LEU A 1 94 ? 15.884 -0.425 -19.428 1.00 87.75 94 LEU A CA 1
ATOM 757 C C . LEU A 1 94 ? 16.350 0.792 -20.241 1.00 87.75 94 LEU A C 1
ATOM 759 O O . LEU A 1 94 ? 16.459 0.726 -21.472 1.00 87.75 94 LEU A O 1
ATOM 763 N N . LYS A 1 95 ? 16.631 1.914 -19.574 1.00 89.75 95 LYS A N 1
ATOM 764 C CA . LYS A 1 95 ? 17.153 3.130 -20.210 1.00 89.75 95 LYS A CA 1
ATOM 765 C C . LYS A 1 95 ? 18.533 2.885 -20.819 1.00 89.75 95 LYS A C 1
ATOM 767 O O . LYS A 1 95 ? 18.773 3.269 -21.970 1.00 89.75 95 LYS A O 1
ATOM 772 N N . GLU A 1 96 ? 19.409 2.199 -20.095 1.00 89.44 96 GLU A N 1
ATOM 773 C CA . GLU A 1 96 ? 20.742 1.820 -20.566 1.00 89.44 96 GLU A CA 1
ATOM 774 C C . GLU A 1 96 ? 20.677 0.842 -21.742 1.00 89.44 96 GLU A C 1
ATOM 776 O O . GLU A 1 96 ? 21.313 1.073 -22.777 1.00 89.44 96 GLU A O 1
ATOM 781 N N . ALA A 1 97 ? 19.825 -0.182 -21.655 1.00 87.69 97 ALA A N 1
ATOM 782 C CA . ALA A 1 97 ? 19.593 -1.136 -22.734 1.00 87.69 97 ALA A CA 1
ATOM 783 C C . ALA A 1 97 ? 19.071 -0.445 -24.006 1.00 87.69 97 ALA A C 1
ATOM 785 O O . ALA A 1 97 ? 19.570 -0.694 -25.109 1.00 87.69 97 ALA A O 1
ATOM 786 N N . LYS A 1 98 ? 18.124 0.498 -23.878 1.00 89.38 98 LYS A N 1
ATOM 787 C CA . LYS A 1 98 ? 17.629 1.312 -25.005 1.00 89.38 98 LYS A CA 1
ATOM 788 C C . LYS A 1 98 ? 18.736 2.173 -25.618 1.00 89.38 98 LYS A C 1
ATOM 790 O O . LYS A 1 98 ? 18.822 2.284 -26.845 1.00 89.38 98 LYS A O 1
ATOM 795 N N . ALA A 1 99 ? 19.601 2.771 -24.799 1.00 87.75 99 ALA A N 1
ATOM 796 C CA . ALA A 1 99 ? 20.745 3.539 -25.287 1.00 87.75 99 ALA A CA 1
ATOM 797 C C . ALA A 1 99 ? 21.756 2.645 -26.031 1.00 87.75 99 ALA A C 1
ATOM 799 O O . ALA A 1 99 ? 22.246 3.024 -27.100 1.00 87.75 99 ALA A O 1
ATOM 800 N N . GLY A 1 100 ? 22.021 1.444 -25.510 1.00 87.88 100 GLY A N 1
ATOM 801 C CA . GLY A 1 100 ? 22.835 0.416 -26.160 1.00 87.88 100 GLY A CA 1
ATOM 802 C C . GLY A 1 100 ? 22.264 -0.004 -27.515 1.00 87.88 100 GLY A C 1
ATOM 803 O O . GLY A 1 100 ? 22.966 0.065 -28.527 1.00 87.88 100 GLY A O 1
ATOM 804 N N . LYS A 1 101 ? 20.966 -0.323 -27.568 1.00 89.00 101 LYS A N 1
ATOM 805 C CA . LYS A 1 101 ? 20.253 -0.677 -28.805 1.00 89.00 101 LYS A CA 1
ATOM 806 C C . LYS A 1 101 ? 20.385 0.413 -29.870 1.00 89.00 101 LYS A C 1
ATOM 808 O O . LYS A 1 101 ? 20.816 0.126 -30.985 1.00 89.00 101 LYS A O 1
ATOM 813 N N . ARG A 1 102 ? 20.144 1.681 -29.514 1.00 87.06 102 ARG A N 1
ATOM 814 C CA . ARG A 1 102 ? 20.303 2.823 -30.439 1.00 87.06 102 ARG A CA 1
ATOM 815 C C . ARG A 1 102 ? 21.726 2.944 -30.992 1.00 87.06 102 ARG A C 1
ATOM 817 O O . ARG A 1 102 ? 21.911 3.294 -32.158 1.00 87.06 102 ARG A O 1
ATOM 824 N N . LYS A 1 103 ? 22.755 2.675 -30.179 1.00 89.56 103 LYS A N 1
ATOM 825 C CA . LYS A 1 103 ? 24.154 2.675 -30.648 1.00 89.56 103 LYS A CA 1
ATOM 826 C C . LYS A 1 103 ? 24.393 1.566 -31.675 1.00 89.56 103 LYS A C 1
ATOM 828 O O . LYS A 1 103 ? 25.067 1.813 -32.676 1.00 89.56 103 LYS A O 1
ATOM 833 N N . ILE A 1 104 ? 23.844 0.375 -31.446 1.00 88.69 104 ILE A N 1
ATOM 834 C CA . ILE A 1 104 ? 23.961 -0.768 -32.361 1.00 88.69 104 ILE A CA 1
ATOM 835 C C . ILE A 1 104 ? 23.231 -0.481 -33.678 1.00 88.69 104 ILE A C 1
ATOM 837 O O . ILE A 1 104 ? 23.838 -0.621 -34.737 1.00 88.69 104 ILE A O 1
ATOM 841 N N . GLU A 1 105 ? 21.996 0.020 -33.632 1.00 87.44 105 GLU A N 1
ATOM 842 C CA . GLU A 1 105 ? 21.219 0.395 -34.825 1.00 87.44 105 GLU A CA 1
ATOM 843 C C . GLU A 1 105 ? 21.967 1.408 -35.700 1.00 87.44 105 GLU A C 1
ATOM 845 O O . GLU A 1 105 ? 22.094 1.222 -36.910 1.00 87.44 105 GLU A O 1
ATOM 850 N N . ARG A 1 106 ? 22.564 2.444 -35.091 1.00 90.50 106 ARG A N 1
ATOM 851 C CA . ARG A 1 106 ? 23.398 3.416 -35.821 1.00 90.50 106 ARG A CA 1
ATOM 852 C C . ARG A 1 106 ? 24.612 2.762 -36.485 1.00 90.50 106 ARG A C 1
ATOM 854 O O . ARG A 1 106 ? 24.998 3.169 -37.579 1.00 90.50 106 ARG A O 1
ATOM 861 N N . ARG A 1 107 ? 25.243 1.778 -35.831 1.00 89.12 107 ARG A N 1
ATOM 862 C CA . ARG A 1 107 ? 26.388 1.045 -36.401 1.00 89.12 107 ARG A CA 1
ATOM 863 C C . ARG A 1 107 ? 25.966 0.168 -37.579 1.00 89.12 107 ARG A C 1
ATOM 865 O O . ARG A 1 107 ? 26.701 0.128 -38.562 1.00 89.12 107 ARG A O 1
ATOM 872 N N . ILE A 1 108 ? 24.815 -0.496 -37.487 1.00 88.81 108 ILE A N 1
ATOM 873 C CA . ILE A 1 108 ? 24.249 -1.308 -38.574 1.00 88.81 108 ILE A CA 1
ATOM 874 C C . ILE A 1 108 ? 23.922 -0.411 -39.769 1.00 88.81 108 ILE A C 1
ATOM 876 O O . ILE A 1 108 ? 24.479 -0.622 -40.840 1.00 88.81 108 ILE A O 1
ATOM 880 N N . LYS A 1 109 ? 23.172 0.678 -39.557 1.00 90.50 109 LYS A N 1
ATOM 881 C CA . LYS A 1 109 ? 22.821 1.636 -40.616 1.00 90.50 109 LYS A CA 1
ATOM 882 C C . LYS A 1 109 ? 24.051 2.149 -41.377 1.00 90.50 109 LYS A C 1
ATOM 884 O O . LYS A 1 109 ? 24.102 2.061 -42.597 1.00 90.50 109 LYS A O 1
ATOM 889 N N . ARG A 1 110 ? 25.096 2.584 -40.661 1.00 88.25 110 ARG A N 1
ATOM 890 C CA . ARG A 1 110 ? 26.361 3.030 -41.282 1.00 88.25 110 ARG A CA 1
ATOM 891 C C . ARG A 1 110 ? 27.079 1.924 -42.058 1.00 88.25 110 ARG A C 1
ATOM 893 O O . ARG A 1 110 ? 27.779 2.211 -43.027 1.00 88.25 110 ARG A O 1
ATOM 900 N N . ARG A 1 111 ? 27.000 0.672 -41.598 1.00 86.44 111 ARG A N 1
ATOM 901 C CA . ARG A 1 111 ? 27.599 -0.477 -42.292 1.00 86.44 111 ARG A CA 1
ATOM 902 C C . ARG A 1 111 ? 26.862 -0.745 -43.600 1.00 86.44 111 ARG A C 1
ATOM 904 O O . ARG A 1 111 ? 27.520 -0.954 -44.616 1.00 86.44 111 ARG A O 1
ATOM 911 N N . ASP A 1 112 ? 25.538 -0.714 -43.566 1.00 87.31 112 ASP A N 1
ATOM 912 C CA . ASP A 1 112 ? 24.700 -1.004 -44.725 1.00 87.31 112 ASP A CA 1
ATOM 913 C C . ASP A 1 112 ? 24.808 0.112 -45.772 1.00 87.31 112 ASP A C 1
ATOM 915 O O . ASP A 1 112 ? 25.064 -0.179 -46.938 1.00 87.31 112 ASP A O 1
ATOM 919 N N . GLU A 1 113 ? 24.798 1.384 -45.355 1.00 87.25 113 GLU A N 1
ATOM 920 C CA . GLU A 1 113 ? 25.066 2.539 -46.230 1.00 87.25 113 GLU A CA 1
ATOM 921 C C . GLU A 1 113 ? 26.422 2.420 -46.950 1.00 87.25 113 GLU A C 1
ATOM 923 O O . GLU A 1 113 ? 26.519 2.641 -48.157 1.00 87.25 113 GLU A O 1
ATOM 928 N N . LYS A 1 114 ? 27.481 2.000 -46.238 1.00 84.38 114 LYS A N 1
ATOM 929 C CA . LYS A 1 114 ? 28.809 1.773 -46.837 1.00 84.38 114 LYS A CA 1
ATOM 930 C C . LYS A 1 114 ? 28.830 0.612 -47.831 1.00 84.38 114 LYS A C 1
ATOM 932 O O . LYS A 1 114 ? 29.593 0.669 -48.794 1.00 84.38 114 LYS A O 1
ATOM 937 N N . LYS A 1 115 ? 28.056 -0.451 -47.592 1.00 82.12 115 LYS A N 1
ATOM 938 C CA . LYS A 1 115 ? 27.950 -1.585 -48.522 1.00 82.12 115 LYS A CA 1
ATOM 939 C C . LYS A 1 115 ? 27.241 -1.171 -49.808 1.00 82.12 115 LYS A C 1
ATOM 941 O O . LYS A 1 115 ? 27.756 -1.457 -50.882 1.00 82.12 115 LYS A O 1
ATOM 946 N N . VAL A 1 116 ? 26.131 -0.442 -49.699 1.00 79.50 116 VAL A N 1
ATOM 947 C CA . VAL A 1 116 ? 25.386 0.080 -50.856 1.00 79.50 116 VAL A CA 1
ATOM 948 C C . VAL A 1 116 ? 26.248 1.051 -51.670 1.00 79.50 116 VAL A C 1
ATOM 950 O O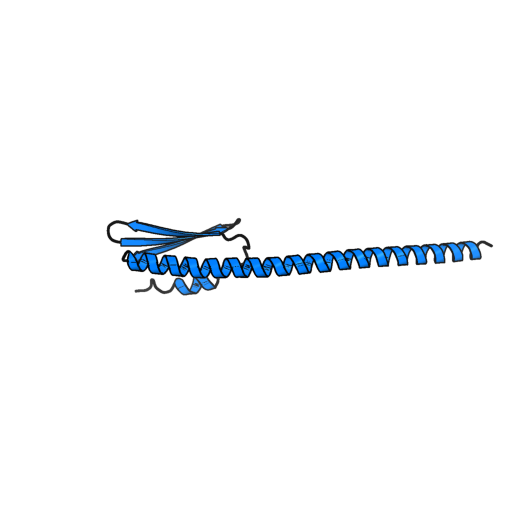 . VAL A 1 116 ? 26.343 0.919 -52.885 1.00 79.50 116 VAL A O 1
ATOM 953 N N . ALA A 1 117 ? 26.967 1.964 -51.011 1.00 77.06 117 ALA A N 1
ATOM 954 C CA . ALA A 1 117 ? 27.865 2.901 -51.690 1.00 77.06 117 ALA A CA 1
ATOM 955 C C . ALA A 1 117 ? 29.038 2.219 -52.422 1.00 77.06 117 ALA A C 1
ATOM 957 O O . ALA A 1 117 ? 29.532 2.755 -53.409 1.00 77.06 117 ALA A O 1
ATOM 958 N N . LYS A 1 118 ? 29.498 1.052 -51.945 1.00 75.88 118 LYS A N 1
ATOM 959 C CA . LYS A 1 118 ? 30.507 0.235 -52.639 1.00 75.88 118 LYS A CA 1
ATOM 960 C C . LYS A 1 118 ? 29.932 -0.578 -53.797 1.00 75.88 118 LYS A C 1
ATOM 962 O O . LYS A 1 118 ? 30.673 -0.848 -54.724 1.00 75.88 118 LYS A O 1
ATOM 967 N N . ALA A 1 119 ? 28.669 -0.991 -53.723 1.00 74.00 119 ALA A N 1
ATOM 968 C CA . ALA A 1 119 ? 28.013 -1.755 -54.784 1.00 74.00 119 ALA A CA 1
ATOM 969 C C . ALA A 1 119 ? 27.625 -0.886 -55.994 1.00 74.00 119 ALA A C 1
ATOM 971 O O . ALA A 1 119 ? 27.509 -1.400 -57.098 1.00 74.00 119 ALA A O 1
ATOM 972 N N . ASN A 1 120 ? 27.444 0.421 -55.784 1.00 71.44 120 ASN A N 1
ATOM 973 C CA . ASN A 1 120 ? 27.107 1.394 -56.830 1.00 71.44 120 ASN A CA 1
ATOM 974 C C . ASN A 1 120 ? 28.339 2.092 -57.447 1.00 71.44 120 ASN A C 1
ATOM 976 O O . ASN A 1 120 ? 28.183 3.098 -58.138 1.00 71.44 120 ASN A O 1
ATOM 980 N N . LYS A 1 121 ? 29.550 1.611 -57.149 1.00 57.66 121 LYS A N 1
ATOM 981 C CA . LYS A 1 121 ? 30.828 2.092 -57.691 1.00 57.66 121 LYS A CA 1
ATOM 982 C C . LYS A 1 121 ? 31.445 1.011 -58.560 1.00 57.66 121 LYS A C 1
ATOM 984 O O . LYS A 1 121 ? 32.067 1.394 -59.570 1.00 57.66 121 LYS A O 1
#

Secondary structure (DSSP, 8-state):
---STTTTTGGG-----TT-EEEEEEEEETTEEEEEEEEE-SS-EEEEEEEEE-HHHHHHHHHHHHHHHHHHHHHHHHHHHHHHHHHHHHHHHHHHHHHHHHHHHHHHHHHHHHHHHHHT-

Foldseek 3Di:
DPPPPPPVCVVVPPDDFLPWDWDWDWDDDDQFIKIWIWTDGPVDIDIDIDDGHHPVVSVVVR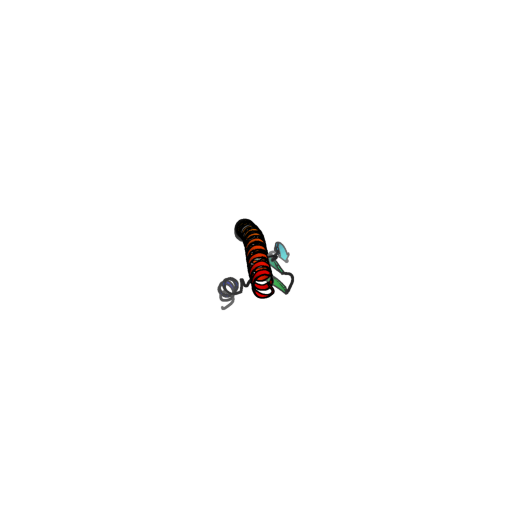VVVVVVVVVVNVVSVVVVVVVVVVVVVVVVVVVVVVVVVVVVVVVVVVVVVVVVVVVVD

Radius of gyration: 29.47 Å; chains: 1; bounding box: 57×25×88 Å